Protein AF-A0A7H4PF13-F1 (afdb_monomer_lite)

Radius of gyration: 13.45 Å; chains: 1; bounding box: 42×24×32 Å

pLDDT: mean 84.81, std 14.45, range [41.62, 96.0]

Organism: NCBI:txid1134687

Structure (mmCIF, N/CA/C/O backbone):
data_AF-A0A7H4PF13-F1
#
_entry.id   AF-A0A7H4PF13-F1
#
loop_
_atom_site.group_PDB
_atom_site.id
_atom_site.type_symbol
_atom_site.label_atom_id
_atom_site.label_alt_id
_atom_site.label_comp_id
_atom_site.label_asym_id
_atom_site.label_entity_id
_atom_site.label_seq_id
_atom_site.pdbx_PDB_ins_code
_atom_site.Cartn_x
_atom_site.Cartn_y
_atom_site.Cartn_z
_atom_site.occupancy
_atom_site.B_iso_or_equiv
_atom_site.auth_seq_id
_atom_site.auth_comp_id
_atom_site.auth_asym_id
_atom_site.auth_atom_id
_atom_site.pdbx_PDB_model_num
ATOM 1 N N . MET A 1 1 ? 26.865 16.168 -1.205 1.00 41.62 1 MET A N 1
ATOM 2 C CA . MET A 1 1 ? 26.178 15.405 -0.138 1.00 41.62 1 MET A CA 1
ATOM 3 C C . MET A 1 1 ? 24.669 15.692 -0.179 1.00 41.62 1 MET A C 1
ATOM 5 O O . MET A 1 1 ? 24.152 16.441 0.628 1.00 41.62 1 MET A O 1
ATOM 9 N N . ARG A 1 2 ? 23.964 15.174 -1.193 1.00 48.62 2 ARG A N 1
ATOM 10 C CA . ARG A 1 2 ? 22.514 15.362 -1.428 1.00 48.62 2 ARG A CA 1
ATOM 11 C C . ARG A 1 2 ? 22.025 14.114 -2.160 1.00 48.62 2 ARG A C 1
ATOM 13 O O . ARG A 1 2 ? 22.010 14.160 -3.383 1.00 48.62 2 ARG A O 1
ATOM 20 N N . ARG A 1 3 ? 21.818 12.970 -1.483 1.00 52.59 3 ARG A N 1
ATOM 21 C CA . ARG A 1 3 ? 21.254 11.738 -2.102 1.00 52.59 3 ARG A CA 1
ATOM 22 C C . ARG A 1 3 ? 21.182 10.498 -1.182 1.00 52.59 3 ARG A C 1
ATOM 24 O O . ARG A 1 3 ? 21.318 9.390 -1.680 1.00 52.59 3 ARG A O 1
ATOM 31 N N . LEU A 1 4 ? 21.014 10.626 0.136 1.00 54.06 4 LEU A N 1
ATOM 32 C CA . LEU A 1 4 ? 21.056 9.449 1.033 1.00 54.06 4 LEU A CA 1
ATOM 33 C C . LEU A 1 4 ? 19.790 9.191 1.862 1.00 54.06 4 LEU A C 1
ATOM 35 O O . LEU A 1 4 ? 19.622 8.070 2.316 1.00 54.06 4 LEU A O 1
ATOM 39 N N . LEU A 1 5 ? 18.857 10.143 1.975 1.00 50.53 5 LEU A N 1
ATOM 40 C CA . LEU A 1 5 ? 17.663 9.967 2.821 1.00 50.53 5 LEU A CA 1
ATOM 41 C C . LEU A 1 5 ? 16.352 9.717 2.048 1.00 50.53 5 LEU A C 1
ATOM 43 O O . LEU A 1 5 ? 15.441 9.117 2.595 1.00 50.53 5 LEU A O 1
ATOM 47 N N . GLY A 1 6 ? 16.288 10.014 0.743 1.00 52.53 6 GLY A N 1
ATOM 48 C CA . GLY A 1 6 ? 15.151 9.623 -0.114 1.00 52.53 6 GLY A CA 1
ATOM 49 C C . GLY A 1 6 ? 15.199 8.176 -0.640 1.00 52.53 6 GLY A C 1
ATOM 50 O O . GLY A 1 6 ? 14.329 7.780 -1.414 1.00 52.53 6 GLY A O 1
ATOM 51 N N . ARG A 1 7 ? 16.222 7.386 -0.272 1.00 60.19 7 ARG A N 1
ATOM 52 C CA . ARG A 1 7 ? 16.714 6.233 -1.058 1.00 60.19 7 ARG A CA 1
ATOM 53 C C . ARG A 1 7 ? 16.526 4.832 -0.468 1.00 60.19 7 ARG A C 1
ATOM 55 O O . ARG A 1 7 ? 16.898 3.876 -1.138 1.00 60.19 7 ARG A O 1
ATOM 62 N N . LEU A 1 8 ? 15.975 4.679 0.733 1.00 70.69 8 LEU A N 1
ATOM 63 C CA . LEU A 1 8 ? 15.714 3.345 1.284 1.00 70.69 8 LEU A CA 1
ATOM 64 C C . LEU A 1 8 ? 14.276 2.918 0.987 1.00 70.69 8 LEU A C 1
ATOM 66 O O . LEU A 1 8 ? 13.325 3.682 1.202 1.00 70.69 8 LEU A O 1
ATOM 70 N N . ARG A 1 9 ? 14.147 1.705 0.440 1.00 83.62 9 ARG A N 1
ATOM 71 C CA . ARG A 1 9 ? 12.868 1.030 0.238 1.00 83.62 9 ARG A CA 1
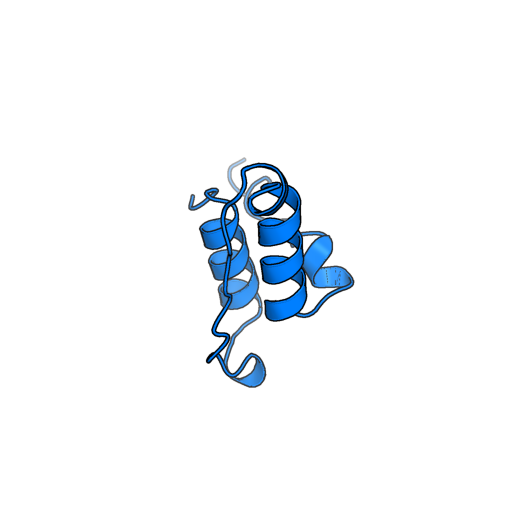ATOM 72 C C . ARG A 1 9 ? 12.187 0.883 1.605 1.00 83.62 9 ARG A C 1
ATOM 74 O O . ARG A 1 9 ? 12.849 0.490 2.565 1.00 83.62 9 ARG A O 1
ATOM 81 N N . PRO A 1 10 ? 10.907 1.259 1.740 1.00 87.12 10 PRO A N 1
ATOM 82 C CA . PRO A 1 10 ? 10.156 1.015 2.960 1.00 87.12 10 PRO A CA 1
ATOM 83 C C . PRO A 1 10 ? 10.166 -0.480 3.271 1.00 87.12 10 PRO A C 1
ATOM 85 O O . PRO A 1 10 ? 9.735 -1.266 2.433 1.00 87.12 10 PRO A O 1
ATOM 88 N N . ARG A 1 11 ? 10.630 -0.857 4.468 1.00 88.44 11 ARG A N 1
ATOM 89 C CA . ARG A 1 11 ? 10.815 -2.264 4.858 1.00 88.44 11 ARG A CA 1
ATOM 90 C C . ARG A 1 11 ? 9.551 -3.109 4.700 1.00 88.44 11 ARG A C 1
ATOM 92 O O . ARG A 1 11 ? 9.630 -4.275 4.357 1.00 88.44 11 ARG A O 1
ATOM 99 N N . GLN A 1 12 ? 8.374 -2.511 4.879 1.00 90.19 12 GLN A N 1
ATOM 100 C CA . GLN A 1 12 ? 7.097 -3.192 4.644 1.00 90.19 12 GLN A CA 1
ATOM 101 C C . GLN A 1 12 ? 6.986 -3.748 3.218 1.00 90.19 12 GLN A C 1
ATOM 103 O O . GLN A 1 12 ? 6.405 -4.807 3.039 1.00 90.19 12 GLN A O 1
ATOM 108 N N . LEU A 1 13 ? 7.572 -3.084 2.217 1.00 91.88 13 LEU A N 1
ATOM 109 C CA . LEU A 1 13 ? 7.583 -3.578 0.839 1.00 91.88 13 LEU A CA 1
ATOM 110 C C . LEU A 1 13 ? 8.596 -4.714 0.622 1.00 91.88 13 LEU A C 1
ATOM 112 O O . LEU A 1 13 ? 8.519 -5.387 -0.403 1.00 91.88 13 LEU A O 1
ATOM 116 N N . ASP A 1 14 ? 9.542 -4.939 1.540 1.00 90.38 14 ASP A N 1
ATOM 117 C CA . ASP A 1 14 ? 10.445 -6.097 1.484 1.00 90.38 14 ASP A CA 1
ATOM 118 C C . ASP A 1 14 ? 9.706 -7.401 1.780 1.00 90.38 14 ASP A C 1
ATOM 120 O O . ASP A 1 14 ? 9.969 -8.407 1.125 1.00 90.38 14 ASP A O 1
ATOM 124 N N . ASP A 1 15 ? 8.741 -7.347 2.698 1.00 92.00 15 ASP A N 1
ATOM 125 C CA . ASP A 1 15 ? 8.007 -8.517 3.180 1.00 92.00 15 ASP A CA 1
ATOM 126 C C . ASP A 1 15 ? 6.581 -8.626 2.601 1.00 92.00 15 ASP A C 1
ATOM 128 O O . ASP A 1 15 ? 5.995 -9.709 2.603 1.00 92.00 15 ASP A O 1
ATOM 132 N N . LEU 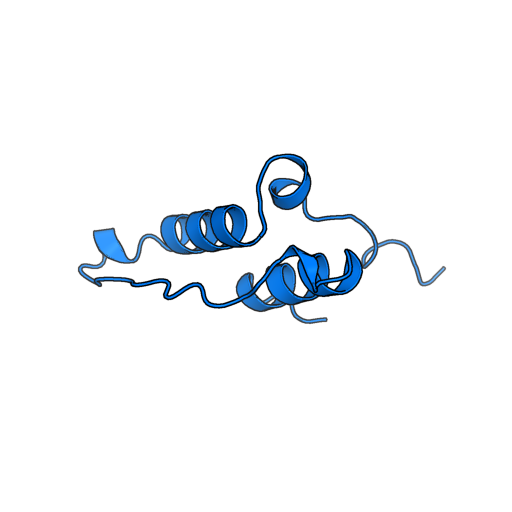A 1 16 ? 6.002 -7.522 2.108 1.00 95.50 16 LEU A N 1
ATOM 133 C CA . LEU A 1 16 ? 4.602 -7.437 1.677 1.00 95.50 16 LEU A CA 1
ATOM 134 C C . LEU A 1 16 ? 4.451 -6.890 0.252 1.00 95.50 16 LEU A C 1
ATOM 136 O O . LEU A 1 16 ? 5.244 -6.077 -0.228 1.00 95.50 16 LEU A O 1
ATOM 140 N N . THR A 1 17 ? 3.350 -7.277 -0.396 1.00 94.81 17 THR A N 1
ATOM 141 C CA . THR A 1 17 ? 2.845 -6.583 -1.596 1.00 94.81 17 THR A CA 1
ATOM 142 C C . THR A 1 17 ? 2.439 -5.145 -1.265 1.00 94.81 17 THR A C 1
ATOM 144 O O . THR A 1 17 ? 2.213 -4.806 -0.097 1.00 94.81 17 THR A O 1
ATOM 147 N N . LEU A 1 18 ? 2.329 -4.283 -2.281 1.00 95.62 18 LEU A N 1
ATOM 148 C CA . LEU A 1 18 ? 1.938 -2.893 -2.055 1.00 95.62 18 LEU A CA 1
ATOM 149 C C . LEU A 1 18 ? 0.534 -2.812 -1.440 1.00 95.62 18 LEU A C 1
ATOM 151 O O . LEU A 1 18 ? 0.344 -2.057 -0.488 1.00 95.62 18 LEU A O 1
ATOM 155 N N . GLU A 1 19 ? -0.419 -3.618 -1.919 1.00 96.00 19 GLU A N 1
ATOM 156 C CA . GLU A 1 19 ? -1.760 -3.689 -1.334 1.00 96.00 19 GLU A CA 1
ATOM 157 C C . GLU A 1 19 ? -1.705 -4.046 0.154 1.00 96.00 19 GLU A C 1
ATOM 159 O O . GLU A 1 19 ? -2.298 -3.360 0.988 1.00 96.00 19 GLU A O 1
ATOM 164 N N . GLN A 1 20 ? -0.989 -5.118 0.499 1.00 95.88 20 GLN A N 1
ATOM 165 C CA . GLN A 1 20 ? -0.876 -5.579 1.881 1.00 95.88 20 GLN A CA 1
ATOM 166 C C . GLN A 1 20 ? -0.222 -4.523 2.767 1.00 95.88 20 GLN A C 1
ATOM 168 O O . GLN A 1 20 ? -0.705 -4.269 3.868 1.00 95.88 20 GLN A O 1
ATOM 173 N N . ALA A 1 21 ? 0.836 -3.874 2.284 1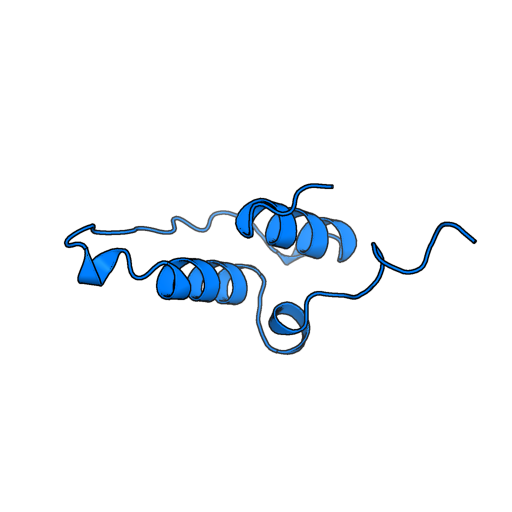.00 95.75 21 ALA A N 1
ATOM 174 C CA . ALA A 1 21 ? 1.495 -2.807 3.014 1.00 95.75 21 ALA A CA 1
ATOM 175 C C . ALA A 1 21 ? 0.539 -1.621 3.251 1.00 95.75 21 ALA A C 1
ATOM 177 O O . ALA A 1 21 ? 0.469 -1.108 4.366 1.00 95.75 21 ALA A O 1
ATOM 178 N N . VAL A 1 22 ? -0.246 -1.214 2.246 1.00 93.81 22 VAL A N 1
ATOM 179 C CA . VAL A 1 22 ? -1.254 -0.144 2.384 1.00 93.81 22 VAL A CA 1
ATOM 180 C C . VAL A 1 22 ? -2.388 -0.555 3.330 1.00 93.81 22 VAL A C 1
ATOM 182 O O . VAL A 1 22 ? -2.820 0.255 4.148 1.00 93.81 22 VAL A O 1
ATOM 185 N N . ARG A 1 23 ? -2.842 -1.815 3.299 1.00 93.44 23 ARG A N 1
ATOM 186 C CA . ARG A 1 23 ? -3.818 -2.332 4.277 1.00 93.44 23 ARG A CA 1
ATOM 187 C C . ARG A 1 23 ? -3.269 -2.300 5.700 1.00 93.44 23 ARG A C 1
ATOM 189 O O . ARG A 1 23 ? -4.010 -1.942 6.611 1.00 93.44 23 ARG A O 1
ATOM 196 N N . SER A 1 24 ? -1.997 -2.645 5.894 1.00 92.94 24 SER A N 1
ATOM 197 C CA . SER A 1 24 ? -1.340 -2.547 7.201 1.00 92.94 24 SER A CA 1
ATOM 198 C C . SER A 1 24 ? -1.299 -1.101 7.693 1.00 92.94 24 SER A C 1
ATOM 200 O O . SER A 1 24 ? -1.718 -0.855 8.818 1.00 92.94 24 SER A O 1
ATOM 202 N N . LEU A 1 25 ? -0.952 -0.137 6.829 1.00 91.56 25 LEU A N 1
ATOM 203 C CA . LEU A 1 25 ? -1.027 1.289 7.175 1.00 91.56 25 LEU A CA 1
ATOM 204 C C . LEU A 1 25 ? -2.439 1.713 7.596 1.00 91.56 25 LEU A C 1
ATOM 206 O O . LEU A 1 25 ? -2.598 2.464 8.551 1.00 91.56 25 LEU A O 1
ATOM 210 N N . MET A 1 26 ? -3.479 1.226 6.912 1.00 89.56 26 MET A N 1
ATOM 211 C CA . MET A 1 26 ? -4.860 1.536 7.292 1.00 89.56 26 MET A CA 1
ATOM 212 C C . MET A 1 26 ? -5.250 0.966 8.656 1.00 89.56 26 MET A C 1
ATOM 214 O O . MET A 1 26 ? -5.981 1.624 9.392 1.00 89.56 26 MET A O 1
ATOM 218 N N . ARG A 1 27 ? -4.745 -0.221 9.008 1.00 88.25 27 ARG A N 1
ATOM 219 C CA . ARG A 1 27 ? -4.949 -0.819 10.335 1.00 88.25 27 ARG A CA 1
ATOM 220 C C . ARG A 1 27 ? -4.214 -0.050 11.428 1.00 88.25 27 ARG A C 1
ATOM 222 O O . ARG A 1 27 ? -4.781 0.160 12.490 1.00 88.25 27 ARG A O 1
ATOM 229 N N . GLU A 1 28 ? -3.000 0.424 11.150 1.00 88.62 28 GLU A N 1
ATOM 230 C CA . GLU A 1 28 ? -2.221 1.263 12.074 1.00 88.62 28 GLU A CA 1
ATOM 231 C C . GLU A 1 28 ? -2.921 2.592 12.418 1.00 88.62 28 GLU A C 1
ATOM 233 O O . GLU A 1 28 ? -2.627 3.189 13.448 1.00 88.62 28 GLU A O 1
ATOM 238 N N . MET A 1 29 ? -3.862 3.063 11.591 1.00 86.44 29 MET A N 1
ATOM 239 C CA . MET A 1 29 ? -4.649 4.268 11.884 1.00 86.44 29 MET A CA 1
ATOM 240 C C . MET A 1 29 ? -5.777 4.051 12.910 1.00 86.44 29 MET A C 1
ATOM 242 O O . MET A 1 29 ? -6.429 5.030 13.281 1.00 86.44 29 MET A O 1
ATOM 246 N N . GLU A 1 30 ? -6.028 2.807 13.344 1.00 85.44 30 GLU A N 1
ATOM 247 C CA . GLU A 1 30 ? -7.028 2.454 14.371 1.00 85.44 30 GLU A CA 1
ATOM 248 C C . GLU A 1 30 ? -8.418 3.057 14.080 1.00 85.44 30 GLU A C 1
ATOM 250 O O . GLU A 1 30 ? -9.129 3.541 14.961 1.00 85.44 30 GLU A O 1
ATOM 255 N N . LEU A 1 31 ? -8.803 3.087 12.798 1.00 83.94 31 LEU A N 1
ATOM 256 C CA . LEU A 1 31 ? -10.068 3.683 12.355 1.00 83.94 31 LEU A CA 1
ATOM 257 C C . LEU A 1 31 ? -11.273 2.924 12.928 1.00 83.94 31 LEU A C 1
ATOM 259 O O . LEU A 1 31 ? -12.254 3.545 13.337 1.00 83.94 31 LEU A O 1
ATOM 263 N N . GLU A 1 32 ? -11.174 1.596 13.007 1.00 84.38 32 GLU A N 1
ATOM 264 C CA . GLU A 1 32 ? -12.228 0.731 13.546 1.00 84.38 32 GLU A CA 1
ATOM 265 C C . GLU A 1 32 ? -12.448 0.970 15.048 1.00 84.38 32 GLU A C 1
ATOM 267 O O . GLU A 1 32 ? -13.594 1.111 15.472 1.00 84.38 32 GLU A O 1
ATOM 272 N N . ASP A 1 33 ? -11.379 1.146 15.836 1.00 86.12 33 ASP A N 1
ATOM 273 C CA . ASP A 1 33 ? -11.461 1.505 17.264 1.00 86.12 33 ASP A CA 1
ATOM 274 C C . ASP A 1 33 ? -12.099 2.883 17.502 1.00 86.12 33 ASP A C 1
ATOM 276 O O . ASP A 1 33 ? -12.639 3.163 18.573 1.00 86.12 33 ASP A O 1
ATOM 280 N N . ARG A 1 34 ? -12.103 3.746 16.481 1.00 87.62 34 ARG A N 1
ATOM 281 C CA . ARG A 1 34 ? -12.793 5.048 16.488 1.00 87.62 34 ARG A CA 1
ATOM 282 C C . ARG A 1 34 ? -14.228 4.968 15.963 1.00 87.62 34 ARG A C 1
ATOM 284 O O . ARG A 1 34 ? -14.857 6.003 15.747 1.00 87.62 34 ARG A O 1
ATOM 291 N N . GLY A 1 35 ? -14.747 3.760 15.739 1.00 91.19 35 GLY A N 1
ATOM 292 C CA . GLY A 1 35 ? -16.088 3.518 15.209 1.00 91.19 35 GLY A CA 1
ATOM 293 C C . GLY A 1 35 ? -16.231 3.821 13.715 1.00 91.19 35 GLY A C 1
ATOM 294 O O . GLY A 1 35 ? -17.354 3.956 13.228 1.00 91.19 35 GLY A O 1
ATOM 295 N N . MET A 1 36 ? -15.123 3.954 12.978 1.00 91.94 36 MET A N 1
ATOM 296 C CA . MET A 1 36 ? -15.138 4.194 11.536 1.00 91.94 36 MET A CA 1
ATOM 297 C C . MET A 1 36 ? -14.943 2.888 10.772 1.00 91.94 36 MET A C 1
ATOM 299 O O . MET A 1 36 ? -13.977 2.160 10.985 1.00 91.94 36 MET A O 1
ATOM 303 N N . VAL A 1 37 ? -15.822 2.628 9.806 1.00 87.12 37 VAL A N 1
ATOM 304 C CA . VAL A 1 37 ? -15.622 1.535 8.852 1.00 87.12 37 VAL A CA 1
ATOM 305 C C . VAL A 1 37 ? -14.718 2.032 7.731 1.00 87.12 37 VAL A C 1
ATOM 307 O O . VAL A 1 37 ? -15.043 3.001 7.043 1.00 87.12 37 VAL A O 1
ATOM 310 N N . SER A 1 38 ? -13.578 1.370 7.541 1.00 84.81 38 SER A N 1
ATOM 311 C CA . SER A 1 38 ? -12.634 1.697 6.474 1.00 84.81 38 SER A CA 1
ATOM 312 C C . SER A 1 38 ? -12.641 0.619 5.388 1.00 84.81 38 SER A C 1
ATOM 314 O O . SER A 1 38 ? -12.646 -0.580 5.666 1.00 84.81 38 SER A O 1
ATOM 316 N N . HIS A 1 39 ? -12.655 1.044 4.125 1.00 88.81 39 HIS A N 1
ATOM 317 C CA . HIS A 1 39 ? -12.648 0.144 2.975 1.00 88.81 39 HIS A CA 1
ATOM 318 C C . HIS A 1 39 ? -11.505 0.508 2.029 1.00 88.81 39 HIS A C 1
ATOM 320 O O . HIS A 1 39 ? -11.428 1.636 1.547 1.00 88.81 39 HIS A O 1
ATOM 326 N N . LEU A 1 40 ? -10.645 -0.467 1.719 1.00 90.88 40 LEU A N 1
ATOM 327 C CA . LEU A 1 40 ? -9.657 -0.352 0.647 1.00 90.88 40 LEU A CA 1
ATOM 328 C C . LEU A 1 40 ? -10.153 -1.092 -0.596 1.00 90.88 40 LEU A C 1
ATOM 330 O O . LEU A 1 40 ? -10.123 -2.327 -0.648 1.00 90.88 40 LEU A O 1
ATOM 334 N N . ALA A 1 41 ? -10.570 -0.327 -1.602 1.00 93.56 41 ALA A N 1
ATOM 335 C CA . ALA A 1 41 ? -10.868 -0.836 -2.934 1.00 93.56 41 ALA A CA 1
ATOM 336 C C . ALA A 1 41 ? -9.587 -0.846 -3.782 1.00 93.56 41 ALA A C 1
ATOM 338 O O . ALA A 1 41 ? -9.297 0.106 -4.508 1.00 93.56 41 ALA A O 1
ATOM 339 N N . TRP A 1 42 ? -8.801 -1.918 -3.672 1.00 94.56 42 TRP A N 1
ATOM 340 C CA . TRP A 1 42 ? -7.585 -2.081 -4.464 1.00 94.56 42 TRP A CA 1
ATOM 341 C C . TRP A 1 42 ? -7.931 -2.411 -5.920 1.00 94.56 42 TRP A C 1
ATOM 343 O O . TRP A 1 42 ? -8.624 -3.387 -6.198 1.00 94.56 42 TRP A O 1
ATOM 353 N N . ARG A 1 43 ? -7.494 -1.567 -6.860 1.00 94.94 43 ARG A N 1
ATOM 354 C CA . ARG A 1 43 ? -7.775 -1.712 -8.305 1.00 94.94 43 ARG A CA 1
ATOM 355 C C . ARG A 1 43 ? -6.529 -1.506 -9.165 1.00 94.94 43 ARG A C 1
ATOM 357 O O . ARG A 1 43 ? -6.629 -1.111 -10.323 1.00 94.94 43 ARG A O 1
ATOM 364 N N . ILE A 1 44 ? -5.362 -1.711 -8.570 1.00 93.06 44 ILE A N 1
ATOM 365 C CA . ILE A 1 44 ? -4.072 -1.496 -9.214 1.00 93.06 44 ILE A CA 1
ATOM 366 C C . ILE A 1 44 ? -3.495 -2.862 -9.561 1.00 93.06 44 ILE A C 1
ATOM 368 O O . ILE A 1 44 ? -3.350 -3.713 -8.687 1.00 93.06 44 ILE A O 1
ATOM 372 N N . ASP A 1 45 ? -3.138 -3.053 -10.826 1.00 94.56 45 ASP A N 1
ATOM 373 C CA . ASP A 1 45 ? -2.288 -4.170 -11.219 1.00 94.56 45 ASP A CA 1
ATOM 374 C C . ASP A 1 45 ? -0.834 -3.830 -10.855 1.00 94.56 45 ASP A C 1
ATOM 376 O O . ASP A 1 45 ? -0.184 -3.007 -11.505 1.00 94.56 45 ASP A O 1
ATOM 380 N N . GLU A 1 46 ? -0.329 -4.430 -9.774 1.00 92.31 46 GLU A N 1
ATOM 381 C CA . GLU A 1 46 ? 1.022 -4.167 -9.268 1.00 92.31 46 GLU A CA 1
ATOM 382 C 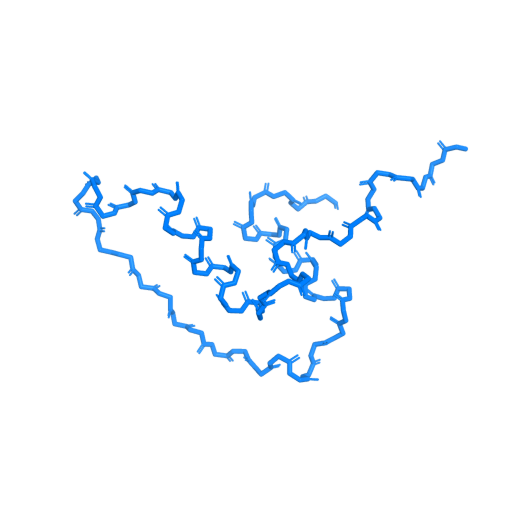C . GLU A 1 46 ? 2.128 -4.577 -10.250 1.00 92.31 46 GLU A C 1
ATOM 384 O O . GLU A 1 46 ? 3.236 -4.037 -10.176 1.00 92.31 46 GLU A O 1
ATOM 389 N N . SER A 1 47 ? 1.846 -5.494 -11.185 1.00 92.19 47 SER A N 1
ATOM 390 C CA . SER A 1 47 ? 2.823 -5.942 -12.185 1.00 92.19 47 SER A CA 1
ATOM 391 C C . SER A 1 47 ? 3.199 -4.828 -13.167 1.00 92.19 47 SER A C 1
ATOM 393 O O . SER A 1 47 ? 4.323 -4.792 -13.668 1.00 92.19 47 SER A O 1
ATOM 395 N N . LEU A 1 48 ? 2.293 -3.865 -13.369 1.00 95.50 48 LEU A N 1
ATOM 396 C CA . LEU A 1 48 ? 2.495 -2.696 -14.224 1.00 95.50 48 LEU A CA 1
ATOM 397 C C . LEU A 1 48 ? 3.304 -1.586 -13.536 1.00 95.50 48 LEU A C 1
ATOM 399 O O . LEU A 1 48 ? 3.682 -0.607 -14.182 1.00 95.50 48 LEU A O 1
ATOM 403 N N . LEU A 1 49 ? 3.574 -1.712 -12.233 1.00 93.81 49 LEU A N 1
ATOM 404 C CA . LEU A 1 49 ? 4.312 -0.716 -11.465 1.00 93.81 49 LEU A CA 1
ATOM 405 C C . LEU A 1 49 ? 5.803 -1.048 -11.389 1.00 93.81 49 LEU A C 1
ATOM 407 O O . LEU A 1 49 ? 6.218 -2.094 -10.872 1.00 93.81 49 LEU A O 1
ATOM 411 N N . SER A 1 50 ? 6.627 -0.076 -11.777 1.00 93.12 50 SER A N 1
ATOM 412 C CA . SER A 1 50 ? 8.046 -0.069 -11.421 1.00 93.12 50 SER A CA 1
ATOM 413 C C . SER A 1 50 ? 8.227 -0.011 -9.901 1.00 93.12 50 SER A C 1
ATOM 415 O O . SER A 1 50 ? 7.364 0.470 -9.162 1.00 93.12 50 SER A O 1
ATOM 417 N N . GLU A 1 51 ? 9.381 -0.462 -9.419 1.00 90.12 51 GLU A N 1
ATOM 418 C CA . GLU A 1 51 ? 9.710 -0.414 -7.992 1.00 90.12 51 GLU A CA 1
ATOM 419 C C . GLU A 1 51 ? 9.631 1.012 -7.423 1.00 90.12 51 GLU A C 1
ATOM 421 O O . GLU A 1 51 ? 9.035 1.223 -6.367 1.00 90.12 51 GLU A O 1
ATOM 426 N N . ASN A 1 52 ? 10.136 2.006 -8.161 1.00 90.31 52 ASN A N 1
ATOM 427 C CA . ASN A 1 52 ? 10.048 3.410 -7.758 1.00 90.31 52 ASN A CA 1
ATOM 428 C C . ASN A 1 52 ? 8.594 3.869 -7.611 1.00 90.31 52 ASN A C 1
ATOM 430 O O . ASN A 1 52 ? 8.272 4.524 -6.628 1.00 90.31 52 ASN A O 1
ATOM 434 N N . GLN A 1 53 ? 7.699 3.489 -8.530 1.00 93.00 53 GLN A N 1
ATOM 435 C CA . GLN A 1 53 ? 6.278 3.828 -8.412 1.00 93.00 53 GLN A CA 1
ATOM 436 C C . GLN A 1 53 ? 5.634 3.169 -7.191 1.00 93.00 53 GLN A C 1
ATOM 438 O O . GLN A 1 53 ? 4.868 3.832 -6.499 1.00 93.00 53 GLN A O 1
ATOM 443 N N . ARG A 1 54 ? 5.970 1.910 -6.874 1.00 93.81 54 ARG A N 1
ATOM 444 C CA . ARG A 1 54 ? 5.474 1.245 -5.655 1.00 93.81 54 ARG A CA 1
ATOM 445 C C . ARG A 1 54 ? 5.944 1.967 -4.395 1.00 93.81 54 ARG A C 1
ATOM 447 O O . ARG A 1 54 ? 5.134 2.250 -3.519 1.00 93.81 54 ARG A O 1
ATOM 454 N N . VAL A 1 55 ? 7.230 2.320 -4.328 1.00 92.44 55 VAL A N 1
ATOM 455 C CA . VAL A 1 55 ? 7.799 3.084 -3.207 1.00 92.44 55 VAL A CA 1
ATOM 456 C C . VAL A 1 55 ? 7.133 4.453 -3.081 1.00 92.44 55 VAL A C 1
ATOM 458 O O . VAL A 1 55 ? 6.749 4.842 -1.980 1.00 92.44 55 VAL A O 1
ATOM 461 N N . THR A 1 56 ? 6.971 5.179 -4.188 1.00 91.62 56 THR A N 1
ATOM 462 C CA . THR A 1 56 ? 6.321 6.493 -4.200 1.00 91.62 56 THR A CA 1
ATOM 463 C C . THR A 1 56 ? 4.866 6.395 -3.757 1.00 91.62 56 THR A C 1
ATOM 465 O O . THR A 1 56 ? 4.480 7.115 -2.843 1.00 91.62 56 THR A O 1
ATOM 468 N N . LEU A 1 57 ? 4.071 5.490 -4.335 1.00 92.81 57 LEU A N 1
A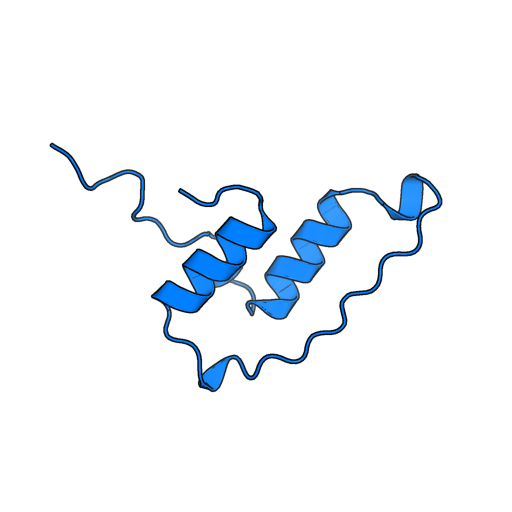TOM 469 C CA . LEU A 1 57 ? 2.669 5.294 -3.950 1.00 92.81 57 LEU A CA 1
ATOM 470 C C . LEU A 1 57 ? 2.539 4.945 -2.469 1.00 92.81 57 LEU A C 1
ATOM 472 O O . LEU A 1 57 ? 1.723 5.536 -1.769 1.00 92.81 57 LEU A O 1
ATOM 476 N N . PHE A 1 58 ? 3.389 4.050 -1.969 1.00 93.19 58 PHE A N 1
ATOM 477 C CA . PHE A 1 58 ? 3.388 3.701 -0.556 1.00 93.19 58 PHE A CA 1
ATOM 478 C C . PHE A 1 58 ? 3.683 4.905 0.343 1.00 93.19 58 PHE A C 1
ATOM 480 O O . PHE A 1 58 ? 2.975 5.141 1.319 1.00 93.19 58 PHE A O 1
ATOM 487 N N . ARG A 1 59 ? 4.697 5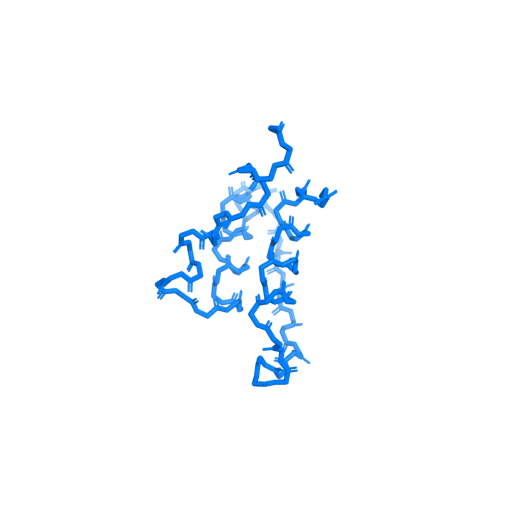.710 0.001 1.00 90.56 59 ARG A N 1
ATOM 488 C CA . ARG A 1 59 ? 5.037 6.937 0.738 1.00 90.56 59 ARG A CA 1
ATOM 489 C C . ARG A 1 59 ? 3.916 7.975 0.689 1.00 90.56 59 ARG A C 1
ATOM 491 O O . ARG A 1 59 ? 3.656 8.615 1.703 1.00 90.56 59 ARG A O 1
ATOM 498 N N . VAL A 1 60 ? 3.218 8.099 -0.441 1.00 90.88 60 VAL A N 1
ATOM 499 C CA . VAL A 1 60 ? 2.014 8.937 -0.554 1.00 90.88 60 VAL A CA 1
ATOM 500 C C . VAL A 1 60 ? 0.932 8.452 0.414 1.00 90.88 60 VAL A C 1
ATOM 502 O O . VAL A 1 60 ? 0.391 9.264 1.158 1.00 90.88 60 VAL A O 1
ATOM 505 N N . CYS A 1 61 ? 0.670 7.143 0.486 1.00 90.88 61 CYS A N 1
ATOM 506 C CA . CYS A 1 61 ? -0.280 6.572 1.448 1.00 90.88 61 CYS A CA 1
ATOM 507 C C . CYS A 1 61 ? 0.149 6.770 2.912 1.00 90.88 61 CYS A C 1
ATOM 509 O O . CYS A 1 61 ? -0.708 6.944 3.770 1.00 90.88 61 CYS A O 1
ATOM 511 N N . GLN A 1 62 ? 1.454 6.798 3.202 1.00 87.38 62 GLN A N 1
ATOM 512 C CA . GLN A 1 62 ? 1.973 7.166 4.528 1.00 87.38 62 GLN A CA 1
ATOM 513 C C . GLN A 1 62 ? 1.827 8.661 4.863 1.00 87.38 62 GLN A C 1
ATOM 515 O O . GLN A 1 62 ? 2.147 9.062 5.980 1.00 87.38 62 GLN A O 1
ATOM 520 N N . GLY A 1 63 ? 1.427 9.509 3.910 1.00 83.56 63 GLY A N 1
ATOM 521 C CA . GLY A 1 63 ? 1.456 10.966 4.071 1.00 83.56 63 GLY A CA 1
ATOM 522 C C . GLY A 1 63 ? 2.865 11.572 4.001 1.00 83.56 63 GLY A C 1
ATOM 523 O O . GLY A 1 63 ? 3.069 12.696 4.443 1.00 83.56 63 GLY A O 1
ATOM 524 N N . ARG A 1 64 ? 3.847 10.844 3.450 1.00 64.44 64 ARG A N 1
ATOM 525 C CA . ARG A 1 64 ? 5.259 11.250 3.304 1.00 64.44 64 ARG A CA 1
ATOM 526 C C . ARG A 1 64 ? 5.641 11.451 1.834 1.00 64.44 64 ARG A C 1
ATOM 528 O O . ARG A 1 64 ? 6.598 10.853 1.341 1.00 64.44 64 ARG A O 1
ATOM 535 N N . ALA A 1 65 ? 4.843 12.229 1.109 1.00 49.12 65 ALA A N 1
ATOM 536 C CA . ALA A 1 65 ? 5.136 12.584 -0.276 1.00 49.12 65 ALA A CA 1
ATOM 537 C C . ALA A 1 65 ? 6.143 13.747 -0.320 1.00 49.12 65 ALA A C 1
ATOM 539 O O . ALA A 1 65 ? 5.752 14.908 -0.241 1.00 49.12 65 ALA A O 1
ATOM 540 N N . GLU A 1 66 ? 7.431 13.424 -0.432 1.00 50.56 66 GLU A N 1
ATOM 541 C CA . GLU A 1 66 ? 8.529 14.371 -0.681 1.00 50.56 66 GLU A CA 1
ATOM 542 C C . GLU A 1 66 ? 9.454 13.879 -1.801 1.00 50.56 66 GLU A C 1
ATOM 544 O O . GLU A 1 66 ? 9.741 12.656 -1.861 1.00 50.56 66 GLU A O 1
#

Sequence (66 aa):
MRRLLGRLRPRQLDDLTLEQAVRSLMREMELEDRGMVSHLAWRIDESLLSENQRVTLFRVCQGRAE

Secondary structure (DSSP, 8-state):
---SSS-PPPTHHHHS-HHHHHHHHHHHTTTTTTT----------GGG--HHHHHHHHHHHTT---

Foldseek 3Di:
DPDDPVDDQDVCVVVDDLVVLLVVLVVVVVCVVVVHDDDDPDDDDCVPDDSVRSSQVSCVSVVNND